Protein AF-A0A2G9TVL3-F1 (afdb_monomer_lite)

Structure (mmCIF, N/CA/C/O backbone):
data_AF-A0A2G9TVL3-F1
#
_entry.id   AF-A0A2G9TVL3-F1
#
loop_
_atom_site.group_PDB
_atom_site.id
_atom_site.type_symbol
_atom_site.label_atom_id
_atom_site.label_alt_id
_atom_site.label_comp_id
_atom_site.label_asym_id
_atom_site.label_entity_id
_atom_site.label_seq_id
_atom_site.pdbx_PDB_ins_code
_atom_site.Cartn_x
_atom_site.Cartn_y
_atom_site.Cartn_z
_atom_site.occupancy
_atom_site.B_iso_or_equiv
_atom_site.auth_seq_id
_atom_site.auth_comp_id
_atom_site.auth_asym_id
_atom_site.auth_atom_id
_atom_site.pdbx_PDB_model_num
ATOM 1 N N . MET A 1 1 ? 24.426 -10.781 -75.257 1.00 49.91 1 MET A N 1
ATOM 2 C CA . MET A 1 1 ? 23.615 -11.416 -74.195 1.00 49.91 1 MET A CA 1
ATOM 3 C C . MET A 1 1 ? 23.240 -10.305 -73.219 1.00 49.91 1 MET A C 1
ATOM 5 O O . MET A 1 1 ? 24.145 -9.704 -72.662 1.00 49.91 1 MET A O 1
ATOM 9 N N . ASN A 1 2 ? 21.963 -9.922 -73.142 1.00 62.16 2 ASN A N 1
ATOM 10 C CA . ASN A 1 2 ? 21.499 -8.760 -72.371 1.00 62.16 2 ASN A CA 1
ATOM 11 C C . ASN A 1 2 ? 20.985 -9.246 -71.007 1.00 62.16 2 ASN A C 1
ATOM 13 O O . ASN A 1 2 ? 19.926 -9.868 -70.950 1.00 62.16 2 ASN A O 1
ATOM 17 N N . VAL A 1 3 ? 21.757 -9.039 -69.939 1.00 71.44 3 VAL A N 1
ATOM 18 C CA . VAL A 1 3 ? 21.338 -9.380 -68.569 1.00 71.44 3 VAL A CA 1
ATOM 19 C C . VAL A 1 3 ? 20.384 -8.304 -68.032 1.00 71.44 3 VAL A C 1
ATOM 21 O O . VAL A 1 3 ? 20.659 -7.118 -68.222 1.00 71.44 3 VAL A O 1
ATOM 24 N N . PRO A 1 4 ? 19.256 -8.671 -67.397 1.00 72.31 4 PRO A N 1
ATOM 25 C CA . PRO A 1 4 ? 18.337 -7.692 -66.825 1.00 72.31 4 PRO A CA 1
ATOM 26 C C . PRO A 1 4 ? 18.972 -6.986 -65.613 1.00 72.31 4 PRO A C 1
ATOM 28 O O . PRO A 1 4 ? 19.781 -7.598 -64.909 1.00 72.31 4 PRO A O 1
ATOM 31 N N . PRO A 1 5 ? 18.621 -5.714 -65.346 1.00 69.44 5 PRO A N 1
ATOM 32 C CA . PRO A 1 5 ? 19.109 -5.003 -64.171 1.00 69.44 5 PRO A CA 1
ATOM 33 C C . PRO A 1 5 ? 18.633 -5.721 -62.904 1.00 69.44 5 PRO A C 1
ATOM 35 O O . PRO A 1 5 ? 17.449 -6.024 -62.755 1.00 69.44 5 PRO A O 1
ATOM 38 N N . ALA A 1 6 ? 19.571 -6.025 -62.006 1.00 75.62 6 ALA A N 1
ATOM 39 C CA . ALA A 1 6 ? 19.265 -6.650 -60.728 1.00 75.62 6 ALA A CA 1
ATOM 40 C C . ALA A 1 6 ? 18.333 -5.741 -59.912 1.00 75.62 6 ALA A C 1
ATOM 42 O O . ALA A 1 6 ? 18.590 -4.545 -59.765 1.00 75.62 6 ALA A O 1
ATOM 43 N N . PHE A 1 7 ? 17.251 -6.313 -59.381 1.00 76.56 7 PHE A N 1
ATOM 44 C CA . PHE A 1 7 ? 16.393 -5.616 -58.429 1.00 76.56 7 PHE A CA 1
ATOM 45 C C . PHE A 1 7 ? 17.213 -5.218 -57.190 1.00 76.56 7 PHE A C 1
ATOM 47 O O . PHE A 1 7 ? 18.013 -6.033 -56.716 1.00 76.56 7 PHE A O 1
ATOM 54 N N . PRO A 1 8 ? 17.034 -4.001 -56.643 1.00 71.38 8 PRO A N 1
ATOM 55 C CA . PRO A 1 8 ? 17.700 -3.611 -55.411 1.00 71.38 8 PRO A CA 1
ATOM 56 C C . PRO A 1 8 ? 17.226 -4.536 -54.288 1.00 71.38 8 PRO 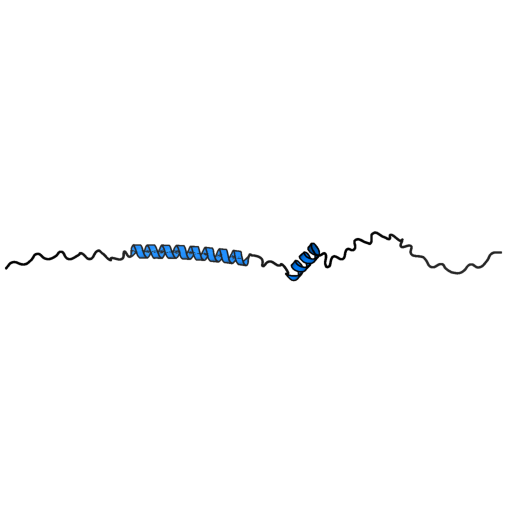A C 1
ATOM 58 O O . PRO A 1 8 ? 16.049 -4.556 -53.931 1.00 71.38 8 PRO A O 1
ATOM 61 N N . ILE A 1 9 ? 18.149 -5.339 -53.760 1.00 72.94 9 ILE A N 1
ATOM 62 C CA . ILE A 1 9 ? 17.895 -6.179 -52.592 1.00 72.94 9 ILE A CA 1
ATOM 63 C C . ILE A 1 9 ? 17.607 -5.226 -51.424 1.00 72.94 9 ILE A C 1
ATOM 65 O O . ILE A 1 9 ? 18.430 -4.341 -51.167 1.00 72.94 9 ILE A O 1
ATOM 69 N N . PRO A 1 10 ? 16.472 -5.366 -50.713 1.00 63.75 10 PRO A N 1
ATOM 70 C CA . PRO A 1 10 ? 16.223 -4.591 -49.509 1.00 63.75 10 PRO A CA 1
ATOM 71 C C . PRO A 1 10 ? 17.367 -4.861 -48.536 1.00 63.75 10 PRO A C 1
ATOM 73 O O . PRO A 1 10 ? 17.583 -6.005 -48.133 1.00 63.75 10 PRO A O 1
ATOM 76 N N . GLN A 1 11 ? 18.134 -3.828 -48.184 1.00 64.12 11 GLN A N 1
ATOM 77 C CA . GLN A 1 11 ? 19.105 -3.971 -47.110 1.00 64.12 11 GLN A CA 1
ATOM 78 C C . GLN A 1 11 ? 18.320 -4.330 -45.856 1.00 64.12 11 GLN A C 1
ATOM 80 O O . GLN A 1 11 ? 17.387 -3.610 -45.489 1.00 64.12 11 GLN A O 1
ATOM 85 N N . ALA A 1 12 ? 18.663 -5.465 -45.242 1.00 60.81 12 ALA A N 1
ATOM 86 C CA . ALA A 1 12 ? 18.123 -5.857 -43.954 1.00 60.81 12 ALA A CA 1
ATOM 87 C C . ALA A 1 12 ? 18.416 -4.704 -42.996 1.00 60.81 12 ALA A C 1
ATOM 89 O O . ALA A 1 12 ? 19.550 -4.507 -42.563 1.00 60.81 12 ALA A O 1
ATOM 90 N N . SER A 1 13 ? 17.403 -3.871 -42.766 1.00 59.06 13 SER A N 1
ATOM 91 C CA . SER A 1 13 ? 17.477 -2.778 -41.816 1.00 59.06 13 SER A CA 1
ATOM 92 C C . SER A 1 13 ? 17.836 -3.432 -40.503 1.00 59.06 13 SER A C 1
ATOM 94 O O . SER A 1 13 ? 17.081 -4.274 -40.029 1.00 59.06 13 SER A O 1
ATOM 96 N N . ASN A 1 14 ? 19.045 -3.137 -40.030 1.00 57.50 14 ASN A N 1
ATOM 97 C CA . ASN A 1 14 ? 19.652 -3.662 -38.820 1.00 57.50 14 ASN A CA 1
ATOM 98 C C . ASN A 1 14 ? 18.590 -3.911 -37.736 1.00 57.50 14 ASN A C 1
ATOM 100 O O . ASN A 1 14 ? 18.262 -3.020 -36.960 1.00 57.50 14 ASN A O 1
ATOM 104 N N . TYR A 1 15 ? 18.123 -5.157 -37.625 1.00 55.16 15 TYR A N 1
ATOM 105 C CA . TYR A 1 15 ? 17.524 -5.712 -36.409 1.00 55.16 15 TYR A CA 1
ATOM 106 C C . TYR A 1 15 ? 18.627 -6.007 -35.377 1.00 55.16 15 TYR A C 1
ATOM 108 O O . TYR A 1 15 ? 18.500 -6.909 -34.550 1.00 55.16 15 TYR A O 1
ATOM 116 N N . GLN A 1 16 ? 19.743 -5.275 -35.454 1.00 58.00 16 GLN A N 1
ATOM 117 C CA . GLN A 1 16 ? 20.818 -5.293 -34.485 1.00 58.00 16 GLN A CA 1
ATOM 118 C C . GLN A 1 16 ? 20.211 -4.734 -33.199 1.00 58.00 16 GLN A C 1
ATOM 120 O O . GLN A 1 16 ? 20.108 -3.524 -33.007 1.00 58.00 16 GLN A O 1
ATOM 125 N N . SER A 1 17 ? 19.687 -5.639 -32.376 1.00 61.78 17 SER A N 1
ATOM 126 C CA . SER A 1 17 ? 19.199 -5.335 -31.040 1.00 61.78 17 SER A CA 1
ATOM 127 C C . SER A 1 17 ? 20.383 -4.737 -30.307 1.00 61.78 17 SER A C 1
ATOM 129 O O . SER A 1 17 ? 21.343 -5.447 -30.035 1.00 61.78 17 SER A O 1
ATOM 131 N N . ASP A 1 18 ? 20.355 -3.423 -30.113 1.00 69.19 18 ASP A N 1
ATOM 132 C CA . ASP A 1 18 ? 21.453 -2.666 -29.531 1.00 69.19 18 ASP A CA 1
ATOM 133 C C . ASP A 1 18 ? 21.637 -3.178 -28.091 1.00 69.19 18 ASP A C 1
ATOM 135 O O . ASP A 1 18 ? 20.769 -2.910 -27.245 1.00 69.19 18 ASP A O 1
ATOM 139 N N . PRO A 1 19 ? 22.664 -4.003 -27.805 1.00 76.25 19 PRO A N 1
ATOM 140 C CA . PRO A 1 19 ? 22.767 -4.715 -26.529 1.00 76.25 19 PRO A CA 1
ATOM 141 C C . PRO A 1 19 ? 22.805 -3.734 -25.349 1.00 76.25 19 PRO A C 1
ATOM 143 O O . PRO A 1 19 ? 22.282 -4.027 -24.272 1.00 76.25 19 PRO A O 1
ATOM 146 N N . ASP A 1 20 ? 23.302 -2.523 -25.593 1.00 83.56 20 ASP A N 1
ATOM 147 C CA . ASP A 1 20 ? 23.368 -1.423 -24.637 1.00 83.56 20 ASP A CA 1
ATOM 148 C C . ASP A 1 20 ? 21.984 -0.882 -24.243 1.00 83.56 20 ASP A C 1
ATOM 150 O O . ASP A 1 20 ? 21.750 -0.553 -23.077 1.00 83.56 20 ASP A O 1
ATOM 154 N N . LYS A 1 21 ? 21.013 -0.851 -25.169 1.00 83.88 21 LYS A N 1
ATOM 155 C CA . LYS A 1 21 ? 19.629 -0.444 -24.855 1.00 83.88 21 LYS A CA 1
ATOM 156 C C . LYS A 1 21 ? 18.940 -1.469 -23.966 1.00 83.88 21 LYS A C 1
ATOM 158 O O . LYS A 1 21 ? 18.215 -1.091 -23.048 1.00 83.88 21 LYS A O 1
ATOM 163 N N . MET A 1 22 ? 19.178 -2.755 -24.225 1.00 85.38 22 MET A N 1
ATOM 164 C CA . MET A 1 22 ? 18.634 -3.828 -23.395 1.00 85.38 22 MET A CA 1
ATOM 165 C C . MET A 1 22 ? 19.258 -3.800 -21.999 1.00 85.38 22 MET A C 1
ATOM 167 O O . MET A 1 22 ? 18.531 -3.857 -21.011 1.00 85.38 22 MET A O 1
ATOM 171 N N . SER A 1 23 ? 20.577 -3.612 -21.911 1.00 89.19 23 SER A N 1
ATOM 172 C CA . SER A 1 23 ? 21.269 -3.447 -20.630 1.00 89.19 23 SER A CA 1
ATOM 173 C C . SER A 1 23 ? 20.726 -2.255 -19.840 1.00 89.19 23 SER A C 1
ATOM 175 O O . SER A 1 23 ? 20.432 -2.382 -18.655 1.00 89.19 23 SER A O 1
ATOM 177 N N . SER A 1 24 ? 20.527 -1.109 -20.496 1.00 92.06 24 SER A N 1
ATOM 178 C CA . SER A 1 24 ? 19.974 0.087 -19.854 1.00 92.06 24 SER A CA 1
ATOM 179 C C . SER A 1 24 ? 18.541 -0.131 -19.347 1.00 92.06 24 SER A C 1
ATOM 181 O O . SER A 1 24 ? 18.210 0.269 -18.229 1.00 92.06 24 SER A O 1
ATOM 183 N N . ALA A 1 25 ? 17.701 -0.821 -20.125 1.00 92.00 25 ALA A N 1
ATOM 184 C CA . ALA A 1 25 ? 16.343 -1.170 -19.714 1.00 92.00 25 ALA A CA 1
ATOM 185 C C . ALA A 1 25 ? 16.323 -2.117 -18.501 1.00 92.00 25 ALA A C 1
ATOM 187 O O . ALA A 1 25 ? 15.499 -1.933 -17.603 1.00 92.00 25 ALA A O 1
ATOM 188 N N . ILE A 1 26 ? 17.242 -3.089 -18.452 1.00 94.00 26 ILE A N 1
ATOM 189 C CA . ILE A 1 26 ? 17.397 -4.005 -17.314 1.00 94.00 26 ILE A CA 1
ATOM 190 C C . ILE A 1 26 ? 17.781 -3.219 -16.058 1.00 94.00 26 ILE A C 1
ATOM 192 O O . ILE A 1 26 ? 17.074 -3.312 -15.058 1.00 94.00 26 ILE A O 1
ATOM 196 N N . SER A 1 27 ? 18.810 -2.370 -16.123 1.00 94.94 27 SER A N 1
ATOM 197 C CA . SER A 1 27 ? 19.234 -1.564 -14.969 1.00 94.94 27 SER A CA 1
ATOM 198 C C . SER A 1 27 ? 18.127 -0.638 -14.459 1.00 94.94 27 SER A C 1
ATOM 200 O O . SER A 1 27 ? 17.937 -0.484 -13.254 1.00 94.94 27 SER A O 1
ATOM 202 N N . TYR A 1 28 ? 17.345 -0.041 -15.360 1.00 96.62 28 TYR A N 1
ATOM 203 C CA . TYR A 1 28 ? 16.204 0.785 -14.965 1.00 96.62 28 TYR A CA 1
ATOM 204 C C . TYR A 1 28 ? 15.108 -0.021 -14.253 1.00 96.62 28 TYR A C 1
ATOM 206 O O . TYR A 1 28 ? 14.483 0.472 -13.309 1.00 96.62 28 TYR A O 1
ATOM 214 N N . LEU A 1 29 ? 14.872 -1.262 -14.688 1.00 96.94 29 LEU A N 1
ATOM 215 C CA . LEU A 1 29 ? 13.933 -2.161 -14.027 1.00 96.94 29 LEU A CA 1
ATOM 216 C C . LEU A 1 29 ? 14.440 -2.573 -12.641 1.00 96.94 29 LEU A C 1
ATOM 218 O O . LEU A 1 29 ? 13.656 -2.555 -11.697 1.00 96.94 29 LEU A O 1
ATOM 222 N N . GLU A 1 30 ? 15.731 -2.873 -12.497 1.00 96.75 30 GLU A N 1
ATOM 223 C CA . GLU A 1 30 ? 16.352 -3.211 -11.209 1.00 96.75 30 GLU A CA 1
ATOM 224 C C . GLU A 1 30 ? 16.172 -2.086 -10.183 1.00 96.75 30 GLU A C 1
ATOM 226 O O . GLU A 1 30 ? 15.685 -2.337 -9.080 1.00 96.75 30 GLU A O 1
ATOM 231 N N . VAL A 1 31 ? 16.460 -0.837 -10.570 1.00 97.69 31 VAL A N 1
ATOM 232 C CA . VAL A 1 31 ? 16.255 0.340 -9.707 1.00 97.69 31 VAL A CA 1
ATOM 233 C C . VAL A 1 31 ? 14.794 0.453 -9.278 1.00 97.69 31 VAL A C 1
ATOM 235 O O . VAL A 1 31 ? 14.501 0.570 -8.089 1.00 97.69 31 VAL A O 1
ATOM 238 N N . LYS A 1 32 ? 13.852 0.344 -10.223 1.00 97.12 32 LYS A N 1
ATOM 239 C CA . LYS A 1 32 ? 12.425 0.456 -9.889 1.00 97.12 32 LYS A CA 1
ATOM 240 C C . LYS A 1 32 ? 11.911 -0.681 -9.020 1.00 97.12 32 LYS A C 1
ATOM 242 O O . LYS A 1 32 ? 11.039 -0.449 -8.187 1.00 97.12 32 LYS A O 1
ATOM 247 N N . VAL A 1 33 ? 12.437 -1.892 -9.189 1.00 97.75 33 VAL A N 1
ATOM 248 C CA . VAL A 1 33 ? 12.101 -3.029 -8.325 1.00 97.75 33 VAL A CA 1
ATOM 249 C C . VAL A 1 33 ? 12.637 -2.803 -6.911 1.00 97.75 33 VAL A C 1
ATOM 251 O O . VAL A 1 33 ? 11.926 -3.090 -5.947 1.00 97.75 33 VAL A O 1
ATOM 254 N N . MET A 1 34 ? 13.843 -2.248 -6.764 1.00 97.31 34 MET A N 1
ATOM 255 C CA . MET A 1 34 ? 14.397 -1.900 -5.452 1.00 97.31 34 MET A CA 1
ATOM 256 C C . MET A 1 34 ? 13.576 -0.818 -4.744 1.00 97.31 34 MET A C 1
ATOM 258 O O . MET A 1 34 ? 13.260 -0.975 -3.563 1.00 97.31 34 MET A O 1
ATOM 262 N N . ASP A 1 35 ? 13.178 0.230 -5.462 1.00 97.50 35 ASP A N 1
ATOM 263 C CA . ASP A 1 35 ? 12.326 1.288 -4.913 1.00 97.50 35 ASP A CA 1
ATOM 264 C C . ASP A 1 35 ? 10.955 0.741 -4.500 1.00 97.50 35 ASP A C 1
ATOM 266 O O . ASP A 1 35 ? 10.505 0.976 -3.380 1.00 97.50 35 ASP A O 1
ATOM 270 N N . ALA A 1 36 ? 10.321 -0.065 -5.359 1.00 97.75 36 ALA A N 1
ATOM 271 C CA . ALA A 1 36 ? 9.042 -0.696 -5.049 1.00 97.75 36 ALA A CA 1
ATOM 272 C C . ALA A 1 36 ? 9.136 -1.597 -3.810 1.00 97.75 36 ALA A C 1
ATOM 274 O O . ALA A 1 36 ? 8.259 -1.549 -2.948 1.00 97.75 36 ALA A O 1
ATOM 275 N N . LYS A 1 37 ? 10.215 -2.381 -3.686 1.00 97.75 37 LYS A N 1
ATOM 276 C CA . LYS A 1 37 ? 10.471 -3.202 -2.499 1.00 97.75 37 LYS A CA 1
ATOM 277 C C . LYS A 1 37 ? 10.547 -2.335 -1.242 1.00 97.75 37 LYS A C 1
ATOM 279 O O . LYS A 1 37 ? 9.876 -2.644 -0.262 1.00 97.75 37 LYS A O 1
ATOM 284 N N . LYS A 1 38 ? 11.313 -1.241 -1.285 1.00 97.50 38 LYS A N 1
ATOM 285 C CA . LYS A 1 38 ? 11.442 -0.312 -0.156 1.00 97.50 38 LYS A CA 1
ATOM 286 C C . LYS A 1 38 ? 10.090 0.279 0.246 1.00 97.50 38 LYS 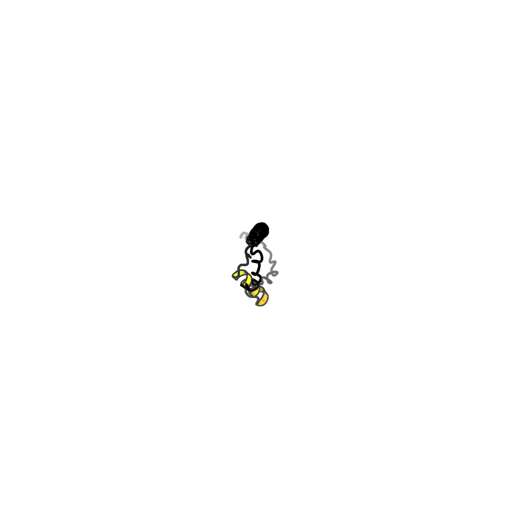A C 1
ATOM 288 O O . LYS A 1 38 ? 9.756 0.279 1.427 1.00 97.50 38 LYS A O 1
ATOM 293 N N . THR A 1 39 ? 9.296 0.731 -0.724 1.00 97.38 39 THR A N 1
ATOM 294 C CA . THR A 1 39 ? 7.952 1.259 -0.460 1.00 97.38 39 THR A CA 1
ATOM 295 C C . THR A 1 39 ? 7.040 0.202 0.161 1.00 97.38 39 THR A C 1
ATOM 297 O O . THR A 1 39 ? 6.311 0.507 1.099 1.00 97.38 39 THR A O 1
ATOM 300 N N . ILE A 1 40 ? 7.082 -1.044 -0.317 1.00 97.44 40 ILE A N 1
ATOM 301 C CA . ILE A 1 40 ? 6.283 -2.137 0.254 1.00 97.44 40 ILE A CA 1
ATOM 302 C C . ILE A 1 40 ? 6.683 -2.402 1.709 1.00 97.44 40 ILE A C 1
ATOM 304 O O . ILE A 1 40 ? 5.805 -2.507 2.560 1.00 97.44 40 ILE A O 1
ATOM 308 N N . GLU A 1 41 ? 7.980 -2.483 2.011 1.00 96.12 41 GLU A N 1
ATOM 309 C CA . GLU A 1 41 ? 8.469 -2.698 3.381 1.00 96.12 41 GLU A CA 1
ATOM 310 C C . GLU A 1 41 ? 8.039 -1.564 4.326 1.00 96.12 41 GLU A C 1
ATOM 312 O O . GLU A 1 41 ? 7.576 -1.828 5.435 1.00 96.12 41 GLU A O 1
ATOM 317 N N . GLU A 1 42 ? 8.112 -0.313 3.870 1.00 95.12 42 GLU A N 1
ATOM 318 C CA . GLU A 1 42 ? 7.664 0.856 4.634 1.00 95.12 42 GLU A CA 1
ATOM 319 C C . GLU A 1 42 ? 6.148 0.838 4.891 1.00 95.12 42 GLU A C 1
ATOM 321 O O . GLU A 1 42 ? 5.704 1.054 6.020 1.00 95.12 42 GLU A O 1
ATOM 326 N N . LEU A 1 43 ? 5.342 0.519 3.873 1.00 95.38 43 LEU A N 1
ATOM 327 C CA . LEU A 1 43 ? 3.889 0.385 4.015 1.00 95.38 43 LEU A CA 1
ATOM 328 C C . LEU A 1 43 ? 3.514 -0.746 4.981 1.00 95.38 43 LEU A C 1
ATOM 330 O O . LEU A 1 43 ? 2.625 -0.568 5.812 1.00 95.38 43 LEU A O 1
ATOM 334 N N . LEU A 1 44 ? 4.188 -1.895 4.893 1.00 92.31 44 LEU A N 1
ATOM 335 C CA . LEU A 1 44 ? 3.963 -3.023 5.797 1.00 92.31 44 LEU A CA 1
ATOM 336 C C . LEU A 1 44 ? 4.319 -2.665 7.240 1.00 92.31 44 LEU A C 1
ATOM 338 O O . LEU A 1 44 ? 3.554 -2.989 8.144 1.00 92.31 44 LEU A O 1
ATOM 342 N N . TYR A 1 45 ? 5.427 -1.953 7.451 1.00 91.50 45 TYR A N 1
ATOM 343 C CA . TYR A 1 45 ? 5.803 -1.458 8.772 1.00 91.50 45 TYR A CA 1
ATOM 344 C C . TYR A 1 45 ? 4.747 -0.505 9.345 1.00 91.50 45 TYR A C 1
ATOM 346 O O . TYR A 1 45 ? 4.330 -0.655 10.492 1.00 91.50 45 TYR A O 1
ATOM 354 N N . MET A 1 46 ? 4.251 0.440 8.540 1.00 89.75 46 MET A N 1
ATOM 355 C CA . MET A 1 46 ? 3.185 1.346 8.977 1.00 89.75 46 MET A CA 1
ATOM 356 C C . MET A 1 46 ? 1.880 0.611 9.297 1.00 89.75 46 MET A C 1
ATOM 358 O O . MET A 1 46 ? 1.197 0.998 10.240 1.00 89.75 46 MET A O 1
ATOM 362 N N . LEU A 1 47 ? 1.529 -0.436 8.545 1.00 86.12 47 LEU A N 1
ATOM 363 C CA . LEU A 1 47 ? 0.351 -1.265 8.823 1.00 86.12 47 LEU A CA 1
ATOM 364 C C . LEU A 1 47 ? 0.502 -2.088 10.106 1.00 86.12 47 LEU A C 1
ATOM 366 O O . LEU A 1 47 ? -0.469 -2.223 10.842 1.00 86.12 47 LEU A O 1
ATOM 370 N N . ASP A 1 48 ? 1.692 -2.615 10.392 1.00 83.56 48 ASP A N 1
ATOM 371 C CA . ASP A 1 48 ? 1.964 -3.339 11.642 1.00 83.56 48 ASP A CA 1
ATOM 372 C C . ASP A 1 48 ? 1.913 -2.405 12.864 1.00 83.56 48 ASP A C 1
ATOM 374 O O . ASP A 1 48 ? 1.440 -2.776 13.937 1.00 83.56 48 ASP A O 1
ATOM 378 N N . MET A 1 49 ? 2.327 -1.148 12.675 1.00 81.00 49 MET A N 1
ATOM 379 C CA . MET A 1 49 ? 2.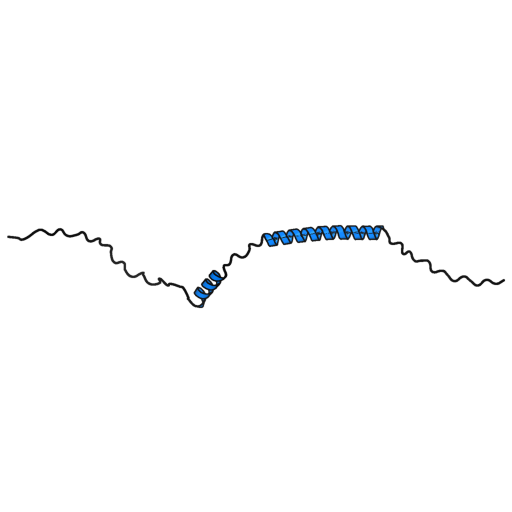238 -0.088 13.683 1.00 81.00 49 MET A CA 1
ATOM 380 C C . MET A 1 49 ? 0.829 0.491 13.855 1.00 81.00 49 MET A C 1
ATOM 382 O O . MET A 1 49 ? 0.587 1.197 14.837 1.00 81.00 49 MET A O 1
ATOM 386 N N . GLN A 1 50 ? -0.112 0.219 12.943 1.00 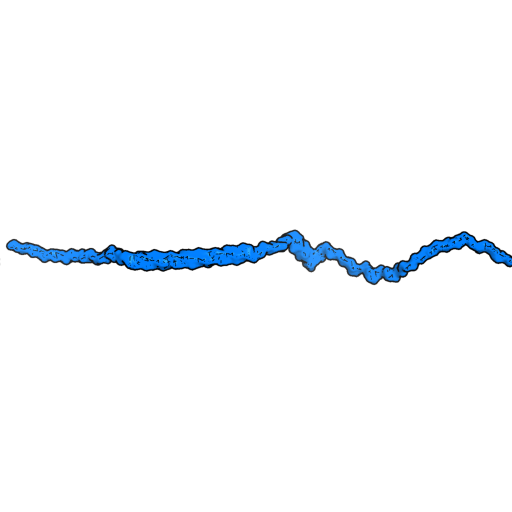76.62 50 GLN A N 1
ATOM 387 C CA . GLN A 1 50 ? -1.510 0.570 13.171 1.00 76.62 50 GLN A CA 1
ATOM 388 C C . GLN A 1 50 ? -2.054 -0.323 14.285 1.00 76.62 50 GLN A C 1
ATOM 390 O O . GLN A 1 50 ? -2.387 -1.489 14.076 1.00 76.62 50 GLN A O 1
ATOM 395 N N . GLU A 1 51 ? -2.132 0.247 15.489 1.00 63.84 51 GLU A N 1
ATOM 396 C CA . GLU A 1 51 ? -2.777 -0.367 16.642 1.00 63.84 51 GLU A CA 1
ATOM 397 C C . GLU A 1 51 ? -4.133 -0.938 16.206 1.00 63.84 51 GLU A C 1
ATOM 399 O O . GLU A 1 51 ? -5.003 -0.216 15.707 1.00 63.84 51 GLU A O 1
ATOM 404 N N . LYS A 1 52 ? -4.313 -2.257 16.370 1.00 66.25 52 LYS A N 1
ATOM 405 C CA . LYS A 1 52 ? -5.622 -2.884 16.173 1.00 66.25 52 LYS A CA 1
ATOM 406 C C . LYS A 1 52 ? -6.610 -2.122 17.041 1.00 66.25 52 LYS A C 1
ATOM 408 O O . LYS A 1 52 ? -6.402 -2.078 18.252 1.00 66.25 52 LYS A O 1
ATOM 413 N N . PRO A 1 53 ? -7.678 -1.554 16.467 1.00 63.59 53 PRO A N 1
ATOM 414 C CA . PRO A 1 53 ? -8.570 -0.734 17.249 1.00 63.59 53 PRO A CA 1
ATOM 415 C C . PRO A 1 53 ? -9.178 -1.605 18.353 1.00 63.59 53 PRO A C 1
ATOM 417 O O . PRO A 1 53 ? -9.883 -2.580 18.092 1.00 63.59 53 PRO A O 1
ATOM 420 N N . THR A 1 54 ? -8.849 -1.270 19.598 1.00 66.44 54 THR A N 1
ATOM 421 C CA . THR A 1 54 ? -9.200 -2.010 20.817 1.00 66.44 54 THR A CA 1
ATOM 422 C C . THR A 1 54 ? -10.653 -1.764 21.232 1.00 66.44 54 THR A C 1
ATOM 424 O O . THR A 1 54 ? -11.000 -1.865 22.407 1.00 66.44 54 THR A O 1
ATOM 427 N N . PHE A 1 55 ? -11.543 -1.433 20.286 1.00 73.25 55 PHE A N 1
ATOM 428 C CA . PHE A 1 55 ? -12.950 -1.257 20.622 1.00 73.25 55 PHE A CA 1
ATOM 429 C C . PHE A 1 55 ? -13.600 -2.623 20.833 1.00 73.25 55 PHE A C 1
ATOM 431 O O . PHE A 1 55 ? -13.709 -3.465 19.939 1.00 73.25 55 PHE A O 1
ATOM 438 N N . ASN A 1 56 ? -14.058 -2.843 22.057 1.00 81.38 56 ASN A N 1
ATOM 439 C CA . ASN A 1 56 ? -14.918 -3.959 22.385 1.00 81.38 56 ASN A CA 1
ATOM 440 C C . ASN A 1 56 ? -16.327 -3.646 21.854 1.00 81.38 56 ASN A C 1
ATOM 442 O O . ASN A 1 56 ? -16.981 -2.715 22.327 1.00 81.38 56 ASN A O 1
ATOM 446 N N . LYS A 1 57 ? -16.794 -4.407 20.855 1.00 83.88 57 LYS A N 1
ATOM 447 C CA . LYS A 1 57 ? -18.093 -4.175 20.196 1.00 83.88 57 LYS A CA 1
ATOM 448 C C . LYS A 1 57 ? -19.248 -4.174 21.198 1.00 83.88 57 LYS A C 1
ATOM 450 O O . LYS A 1 57 ? -20.163 -3.360 21.082 1.00 83.88 57 LYS A O 1
ATOM 455 N N . GLU A 1 58 ? -19.200 -5.049 22.198 1.00 84.62 58 GLU A N 1
ATOM 456 C CA . GLU A 1 58 ? -20.219 -5.172 23.237 1.00 84.62 58 GLU A CA 1
ATOM 457 C C . GLU A 1 58 ? -20.216 -3.969 24.192 1.00 84.62 58 GLU A C 1
ATOM 459 O O . GLU A 1 58 ? -21.277 -3.530 24.640 1.00 84.62 58 GLU A O 1
ATOM 464 N N . GLU A 1 59 ? -19.048 -3.409 24.510 1.00 83.38 59 GLU A N 1
ATOM 465 C CA . GLU A 1 59 ? -18.905 -2.182 25.297 1.00 83.38 59 GLU A CA 1
ATOM 466 C C . GLU A 1 59 ? -19.350 -0.946 24.516 1.00 83.38 59 GLU A C 1
ATOM 468 O O . GLU A 1 59 ? -20.149 -0.167 25.033 1.00 83.38 59 GLU A O 1
ATOM 473 N N . THR A 1 60 ? -18.951 -0.814 23.248 1.00 88.75 60 THR A N 1
ATOM 474 C CA . THR A 1 60 ? -19.428 0.262 22.368 1.00 88.75 60 THR A CA 1
ATOM 475 C C . THR A 1 60 ? -20.947 0.220 22.235 1.00 88.75 60 THR A C 1
ATOM 477 O O . THR A 1 60 ? -21.614 1.238 22.399 1.00 88.75 60 THR A O 1
ATOM 480 N N . ALA A 1 61 ? -21.522 -0.964 22.012 1.00 89.25 61 ALA A N 1
ATOM 481 C CA . ALA A 1 61 ? -22.967 -1.115 21.908 1.00 89.25 61 ALA A CA 1
ATOM 482 C C . ALA A 1 61 ? -23.678 -0.808 23.238 1.00 89.25 61 ALA A C 1
ATOM 484 O O . ALA A 1 61 ? -24.761 -0.224 23.229 1.00 89.25 61 ALA A O 1
ATOM 485 N N . ARG A 1 62 ? -23.080 -1.163 24.386 1.00 86.25 62 ARG A N 1
ATOM 486 C CA . ARG A 1 62 ? -23.599 -0.777 25.709 1.00 86.25 62 ARG A CA 1
ATOM 487 C C . ARG A 1 62 ? -23.567 0.731 25.911 1.00 86.25 62 ARG A C 1
ATOM 489 O O . ARG A 1 62 ? -24.566 1.274 26.363 1.00 86.25 62 ARG A O 1
ATOM 496 N N . LEU A 1 63 ? -22.469 1.393 25.557 1.00 88.25 63 LEU A N 1
ATOM 497 C CA . LEU A 1 63 ? -22.337 2.842 25.681 1.00 88.25 63 LEU A CA 1
ATOM 498 C C . LEU A 1 63 ? -23.366 3.565 24.804 1.00 88.25 63 LEU A C 1
ATOM 500 O O . LEU A 1 63 ? -24.100 4.410 25.300 1.00 88.25 63 LEU A O 1
ATOM 504 N N . VAL A 1 64 ? -23.496 3.167 23.534 1.00 91.25 64 VAL A N 1
ATOM 505 C CA . VAL A 1 64 ? -24.490 3.734 22.607 1.00 91.25 64 VAL A CA 1
ATOM 506 C C . VAL A 1 64 ? -25.915 3.535 23.130 1.00 91.25 64 VAL A C 1
ATOM 508 O O . VAL A 1 64 ? -26.694 4.486 23.136 1.00 91.25 64 VAL A O 1
ATOM 511 N N . ARG A 1 65 ? -26.260 2.340 23.635 1.00 90.12 65 ARG A N 1
ATOM 512 C CA . ARG A 1 65 ? -27.576 2.091 24.255 1.00 90.12 65 ARG A CA 1
ATOM 513 C C . ARG A 1 65 ? -27.795 2.928 25.514 1.00 90.12 65 ARG A C 1
ATOM 515 O O . ARG A 1 65 ? -28.864 3.512 25.663 1.00 90.12 65 ARG A O 1
ATOM 522 N N . ALA A 1 66 ? -26.793 3.039 26.384 1.00 89.19 66 ALA A N 1
ATOM 523 C CA . ALA A 1 66 ? -26.876 3.865 27.583 1.00 89.19 66 ALA A CA 1
ATOM 524 C C . ALA A 1 66 ? -27.089 5.348 27.238 1.00 89.19 66 ALA A C 1
ATOM 526 O O . ALA A 1 66 ? -27.894 6.010 27.883 1.00 89.19 66 ALA A O 1
ATOM 527 N N . THR A 1 67 ? -26.431 5.863 26.196 1.00 87.00 67 THR A N 1
ATOM 528 C CA . THR A 1 67 ? -26.556 7.268 25.780 1.00 87.00 67 THR A CA 1
ATOM 529 C C . THR A 1 67 ? -27.843 7.557 25.004 1.00 87.00 67 THR A C 1
ATOM 531 O O . THR A 1 67 ? -28.453 8.597 25.227 1.00 87.00 67 THR A O 1
ATOM 534 N N . MET A 1 68 ? -28.265 6.675 24.092 1.00 90.06 68 MET A N 1
ATOM 535 C CA . MET A 1 68 ? -29.424 6.925 23.219 1.00 90.06 68 MET A CA 1
ATOM 536 C C . MET A 1 68 ? -30.754 6.473 23.825 1.00 90.06 68 MET A C 1
ATOM 538 O O . MET A 1 68 ? -31.772 7.125 23.616 1.00 90.06 68 MET A O 1
ATOM 542 N N . VAL A 1 69 ? -30.755 5.342 24.534 1.00 88.94 69 VAL A N 1
ATOM 543 C CA . VAL A 1 69 ? -31.970 4.691 25.061 1.00 88.94 69 VAL A CA 1
ATOM 544 C C . VAL A 1 69 ? -32.090 4.883 26.575 1.00 88.94 69 VAL A C 1
ATOM 546 O O . VAL A 1 69 ? -33.180 4.794 27.131 1.00 88.94 69 VAL A O 1
ATOM 549 N N . GLY A 1 70 ? -30.980 5.170 27.260 1.00 82.88 70 GLY A N 1
ATOM 550 C CA . GLY A 1 70 ? -30.952 5.300 28.716 1.00 82.88 70 GLY A CA 1
ATOM 551 C C . GLY A 1 70 ? -30.860 3.964 29.462 1.00 82.88 70 GLY A C 1
ATOM 552 O O . GLY A 1 70 ? -30.980 3.928 30.687 1.00 82.88 70 GLY A O 1
ATOM 553 N N . GLU A 1 71 ? -30.645 2.850 28.756 1.00 77.19 71 GLU A N 1
ATOM 554 C CA . GLU A 1 71 ? -30.560 1.518 29.364 1.00 77.19 71 GLU A CA 1
ATOM 555 C C . GLU A 1 71 ? -29.288 1.365 30.217 1.00 77.19 71 GLU A C 1
ATOM 557 O O . GLU A 1 71 ? -28.180 1.656 29.774 1.00 77.19 71 GLU A O 1
ATOM 562 N N . GLY A 1 72 ? -29.425 0.875 31.454 1.00 72.25 72 GLY A N 1
ATOM 563 C CA . GLY A 1 72 ? -28.285 0.605 32.343 1.00 72.25 72 GLY A CA 1
ATOM 564 C C . GLY A 1 72 ? -27.732 1.817 33.107 1.00 72.25 72 GLY A C 1
ATOM 565 O O . GLY A 1 72 ? -26.875 1.636 33.975 1.00 72.25 72 GLY A O 1
ATOM 566 N N . LEU A 1 73 ? -28.254 3.028 32.877 1.00 69.88 73 LEU A N 1
ATOM 567 C CA . LEU A 1 73 ? -27.993 4.199 33.719 1.00 69.88 73 LEU A CA 1
ATOM 568 C C . LEU A 1 73 ? -28.729 4.045 35.060 1.00 69.88 73 LEU A C 1
ATOM 570 O O . LEU A 1 73 ? -29.868 4.477 35.227 1.00 69.88 73 LEU A O 1
ATOM 574 N N . LYS A 1 74 ? -28.076 3.433 36.056 1.00 70.81 74 LYS A N 1
ATOM 575 C CA . LYS A 1 74 ? -28.522 3.544 37.453 1.00 70.81 74 LYS A CA 1
ATOM 576 C C . LYS A 1 74 ? -28.253 4.971 37.926 1.00 70.81 74 LYS A C 1
ATOM 578 O O . LYS A 1 74 ? -27.200 5.260 38.488 1.00 70.81 74 LYS A O 1
ATOM 583 N N . ILE A 1 75 ? -29.202 5.870 37.688 1.00 62.69 75 ILE A N 1
ATOM 584 C CA . ILE A 1 75 ? -29.232 7.192 38.314 1.00 62.69 75 ILE A CA 1
ATOM 585 C C . ILE A 1 75 ? -29.405 7.007 39.822 1.00 62.69 75 ILE A C 1
ATOM 587 O O . ILE A 1 75 ? -30.510 7.000 40.350 1.00 62.69 75 ILE A O 1
ATOM 591 N N . ASN A 1 76 ? -28.288 6.929 40.542 1.00 58.84 76 ASN A N 1
ATOM 592 C CA . ASN A 1 76 ? -28.235 7.281 41.959 1.00 58.84 76 ASN A CA 1
ATOM 593 C C . ASN A 1 76 ? -28.284 8.819 42.101 1.00 58.84 76 ASN A C 1
ATOM 595 O O . ASN A 1 76 ? -27.505 9.431 42.822 1.00 58.84 76 ASN A O 1
ATOM 599 N N . MET A 1 77 ? -29.209 9.468 41.392 1.00 54.25 77 MET A N 1
ATOM 600 C CA . MET A 1 77 ? -29.492 10.902 41.477 1.00 54.25 77 MET A CA 1
ATOM 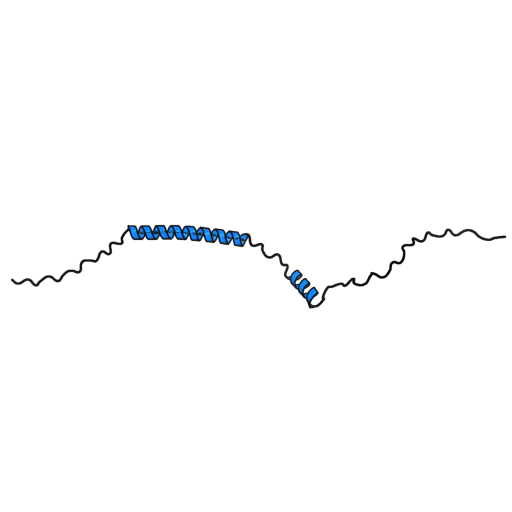601 C C . MET A 1 77 ?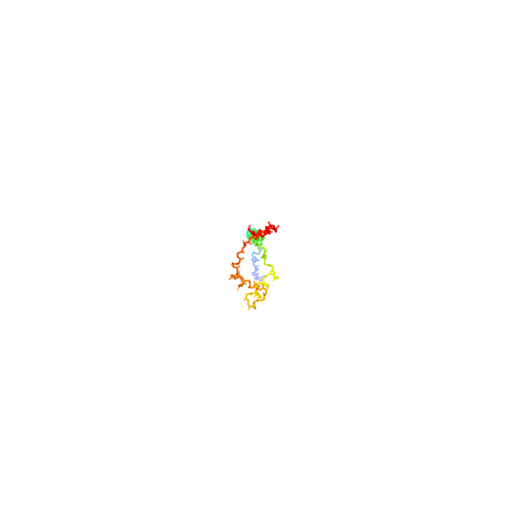 -30.551 11.116 42.569 1.00 54.25 77 MET A C 1
ATOM 603 O O . MET A 1 77 ? -31.629 11.647 42.330 1.00 54.25 77 MET A O 1
ATOM 607 N N . GLY A 1 78 ? -30.296 10.556 43.754 1.00 49.38 78 GLY A N 1
ATOM 608 C CA . GLY A 1 78 ? -31.337 10.347 44.758 1.00 49.38 78 GLY A CA 1
ATOM 609 C C . GLY A 1 78 ? -30.830 9.783 46.078 1.00 49.38 78 GLY A C 1
ATOM 610 O O . GLY A 1 78 ? -31.449 8.881 46.630 1.00 49.38 78 GLY A O 1
ATOM 611 N N . ARG A 1 79 ? -29.702 10.287 46.598 1.00 50.62 79 ARG A N 1
ATOM 612 C CA . ARG A 1 79 ? -29.439 10.222 48.047 1.00 50.62 79 ARG A CA 1
ATOM 613 C C . ARG A 1 79 ? -28.498 11.310 48.566 1.00 50.62 79 ARG A C 1
ATOM 615 O O . ARG A 1 79 ? -27.658 11.065 49.417 1.00 50.62 79 ARG A O 1
ATOM 622 N N . SER A 1 80 ? -28.728 12.551 48.157 1.00 54.31 80 SER A N 1
ATOM 623 C CA . SER A 1 80 ? -28.611 13.689 49.077 1.00 54.31 80 SER A CA 1
ATOM 624 C C . SER A 1 80 ? -29.947 13.854 49.818 1.00 54.31 80 SER A C 1
ATOM 626 O O . SER A 1 80 ? -30.662 14.829 49.645 1.00 54.31 80 SER A O 1
ATOM 628 N N . ALA A 1 81 ? -30.319 12.846 50.612 1.00 54.62 81 ALA A N 1
ATOM 629 C CA . ALA A 1 81 ? -31.428 12.913 51.567 1.00 54.62 81 ALA A CA 1
ATOM 630 C C . ALA A 1 81 ? -31.238 11.835 52.643 1.00 54.62 81 ALA A C 1
ATOM 632 O O . ALA A 1 81 ? -31.804 10.746 52.583 1.00 54.62 81 ALA A O 1
ATOM 633 N N . SER A 1 82 ? -30.319 12.105 53.565 1.00 44.50 82 SER A N 1
ATOM 634 C CA . SER A 1 82 ? -30.551 12.062 55.012 1.00 44.50 82 SER A CA 1
ATOM 635 C C . SER A 1 82 ? -29.191 12.116 55.697 1.00 44.50 82 SER A C 1
ATOM 637 O O . SER A 1 82 ? -28.558 11.095 55.964 1.00 44.50 82 SER A O 1
ATOM 639 N N . ALA A 1 83 ? -28.739 13.331 56.000 1.00 52.69 83 ALA A N 1
ATOM 640 C CA . ALA A 1 83 ? -27.916 13.527 57.178 1.00 52.69 83 ALA A CA 1
ATOM 641 C C . ALA A 1 83 ? -28.818 13.274 58.399 1.00 52.69 83 ALA A C 1
ATOM 643 O O . ALA A 1 83 ? -29.347 14.202 58.996 1.00 52.69 83 ALA A O 1
ATOM 644 N N . THR A 1 84 ? -29.043 12.009 58.747 1.00 51.59 84 THR A N 1
ATOM 645 C CA . THR A 1 84 ? -29.500 11.628 60.087 1.00 51.59 84 THR A CA 1
ATOM 646 C C . THR A 1 84 ? -28.300 11.057 60.810 1.00 51.59 84 THR A C 1
ATOM 648 O O . THR A 1 84 ? -28.015 9.866 60.736 1.00 51.59 84 THR A O 1
ATOM 651 N N . SER A 1 85 ? -27.548 11.988 61.396 1.00 45.50 85 SER A N 1
ATOM 652 C CA . SER A 1 85 ? -26.957 11.879 62.729 1.00 45.50 85 SER A CA 1
ATOM 653 C C . SER A 1 85 ? -26.671 10.454 63.208 1.00 45.50 85 SER A C 1
ATOM 655 O O . SER A 1 85 ? -27.501 9.808 63.846 1.00 45.50 85 SER A O 1
ATOM 657 N N . SER A 1 86 ? -25.430 10.017 63.011 1.00 45.94 86 SER A N 1
ATOM 658 C CA . SER A 1 86 ? -24.820 8.976 63.835 1.00 45.94 86 SER A CA 1
ATOM 659 C C . SER A 1 86 ? -24.626 9.512 65.262 1.00 45.94 86 SER A C 1
ATOM 661 O O . SER A 1 86 ? -23.521 9.877 65.650 1.00 45.94 86 SER A O 1
ATOM 663 N N . THR A 1 87 ? -25.700 9.592 66.052 1.00 49.25 87 THR A N 1
ATOM 664 C CA . THR A 1 87 ? -25.578 9.572 67.514 1.00 49.25 87 THR A CA 1
ATOM 665 C C . THR A 1 87 ? -25.538 8.110 67.920 1.00 49.25 87 THR A C 1
ATOM 667 O O . THR A 1 87 ? -26.558 7.423 67.941 1.00 49.25 87 THR A O 1
ATOM 670 N N . THR A 1 88 ? -24.343 7.625 68.234 1.00 53.53 88 THR A N 1
ATOM 671 C CA . THR A 1 88 ? -24.147 6.365 68.945 1.00 53.53 88 THR A CA 1
ATOM 672 C C . THR A 1 88 ? -24.787 6.515 70.328 1.00 53.53 88 THR A C 1
ATOM 674 O O . THR A 1 88 ? -24.243 7.180 71.208 1.00 53.53 88 THR A O 1
ATOM 677 N N . GLN A 1 89 ? -25.988 5.961 70.508 1.00 43.53 89 GLN A N 1
ATOM 678 C CA . GLN A 1 89 ? -26.624 5.825 71.817 1.00 43.53 89 GLN A CA 1
ATOM 679 C C . GLN A 1 89 ? -25.727 4.967 72.722 1.00 43.53 89 GLN A C 1
ATOM 681 O O . GLN A 1 89 ? -25.522 3.785 72.455 1.00 43.53 89 GLN A O 1
ATOM 686 N N . LEU A 1 90 ? -25.215 5.554 73.808 1.00 52.97 90 LEU A N 1
ATOM 687 C CA . LEU A 1 90 ? -24.706 4.787 74.944 1.00 52.97 90 LEU A CA 1
ATOM 688 C C . LEU A 1 90 ? -25.877 4.048 75.627 1.00 52.97 90 LEU A C 1
ATOM 690 O O . LEU A 1 90 ? -26.931 4.660 75.836 1.00 52.97 90 LEU A O 1
ATOM 694 N N . PRO A 1 91 ? -25.719 2.773 76.029 1.00 50.16 91 PRO A N 1
ATOM 695 C CA . PRO A 1 91 ? -26.730 2.077 76.817 1.00 50.16 91 PRO A CA 1
ATOM 696 C C . PRO A 1 91 ? -26.863 2.733 78.198 1.00 50.16 91 PRO A C 1
ATOM 698 O O . PRO A 1 91 ? -25.877 2.897 78.916 1.00 50.16 91 PRO A O 1
ATOM 701 N N . ARG A 1 92 ? -28.088 3.108 78.585 1.00 55.47 92 ARG A N 1
ATOM 702 C CA . ARG A 1 92 ? -28.410 3.555 79.950 1.00 55.47 92 ARG A CA 1
ATOM 703 C C . ARG A 1 92 ? -28.187 2.401 80.942 1.00 55.47 92 ARG A C 1
ATOM 705 O O . ARG A 1 92 ? -28.793 1.348 80.743 1.00 55.47 92 ARG A O 1
ATOM 712 N N . PRO A 1 93 ? -27.432 2.582 82.041 1.00 47.53 93 PRO A N 1
ATOM 713 C CA . PRO A 1 93 ? -27.485 1.655 83.159 1.00 47.53 93 PRO A CA 1
ATOM 714 C C . PRO A 1 93 ? -28.787 1.872 83.944 1.00 47.53 93 PRO A C 1
ATOM 716 O O . PRO A 1 93 ? -29.112 2.976 84.380 1.00 47.53 93 PRO A O 1
ATOM 719 N N . SER A 1 94 ? -29.550 0.791 84.081 1.00 51.78 94 SER A N 1
ATOM 720 C CA . SER A 1 94 ? -30.712 0.681 84.957 1.00 51.78 94 SER A CA 1
ATOM 721 C C . SER A 1 94 ? -30.246 0.609 86.411 1.00 51.78 94 SER A C 1
ATOM 723 O O . SER A 1 94 ? -29.540 -0.330 86.769 1.00 51.78 94 SER A O 1
ATOM 725 N N . GLY A 1 95 ? -30.659 1.564 87.249 1.00 52.97 95 GLY A N 1
ATOM 726 C CA . GLY A 1 95 ? -30.518 1.450 88.703 1.00 52.97 95 GLY A CA 1
ATOM 727 C C . GLY A 1 95 ? -30.339 2.776 89.434 1.00 52.97 95 GLY A C 1
ATOM 728 O O . GLY A 1 95 ? -29.216 3.168 89.721 1.00 52.97 95 GLY A O 1
ATOM 729 N N . ALA A 1 96 ? -31.444 3.435 89.786 1.00 47.25 96 ALA A N 1
ATOM 730 C CA . ALA A 1 96 ? -31.520 4.307 90.961 1.00 47.25 96 ALA A CA 1
ATOM 731 C C . ALA A 1 96 ? -32.996 4.513 91.314 1.00 47.25 96 ALA A C 1
ATOM 733 O O . ALA A 1 96 ? -33.695 5.363 90.760 1.00 47.25 96 ALA A O 1
ATOM 734 N N . GLN A 1 97 ? -33.477 3.648 92.197 1.00 51.50 97 GLN A N 1
ATOM 735 C CA . GLN A 1 97 ? -34.827 3.653 92.722 1.00 51.50 97 GLN A CA 1
ATOM 736 C C . GLN A 1 97 ? -34.910 4.640 93.897 1.00 51.50 97 GLN A C 1
ATOM 738 O O . GLN A 1 97 ? -34.189 4.505 94.875 1.00 51.50 97 GLN A O 1
ATOM 743 N N . GLN A 1 98 ? -35.814 5.607 93.730 1.00 51.91 98 GLN A N 1
ATOM 744 C CA . GLN A 1 98 ? -36.623 6.325 94.724 1.00 51.91 98 GLN A CA 1
ATOM 745 C C . GLN A 1 98 ? -35.979 7.191 95.825 1.00 51.91 98 GLN A C 1
ATOM 747 O O . GLN A 1 98 ? -35.284 6.746 96.728 1.00 51.91 98 GLN A O 1
ATOM 752 N N . ARG A 1 99 ? -36.411 8.459 95.768 1.00 40.44 99 ARG A N 1
ATOM 753 C CA . ARG A 1 99 ? -36.556 9.429 96.859 1.00 40.44 99 ARG A CA 1
ATOM 754 C C . ARG A 1 99 ? -37.271 8.844 98.086 1.00 40.44 99 ARG A C 1
ATOM 756 O O . ARG A 1 99 ? -38.307 8.205 97.909 1.00 40.44 99 ARG A O 1
ATOM 763 N N . SER A 1 100 ? -36.829 9.271 99.269 1.00 51.72 100 SER A N 1
ATOM 764 C CA . SER A 1 100 ? -37.644 10.010 100.249 1.00 51.72 100 SER A CA 1
ATOM 765 C C . SER A 1 100 ? -36.747 10.927 101.066 1.00 51.72 100 SER A C 1
ATOM 767 O O . SER A 1 100 ? -35.657 10.462 101.460 1.00 51.72 100 SER A O 1
#

Foldseek 3Di:
DDDDDDDPDPDPPPPVPPVVVVVVVVVVVVVVVVVVVVVVVVVVVVVVVPPPPPDDPVVVVVVCCCVPVVPPPPPPVDPVPDPPDPPPDDDDDDDDDDDD

Organism: Teladorsagia circumcincta (NCBI:txid45464)

Sequence (100 aa):
MNVPPAFPIPQASNYQSDPDKMSSAISYLEVKVMDAKKTIEELLYMLDMQEKPTFNKEETARLVRATMVGEGLKINMGRSASATSSTTQLPRPSGAQQRS

pLDDT: mean 73.69, std 17.76, range [40.44, 97.75]

Radius of gyration: 48.63 Å; chains: 1; bounding box: 61×25×174 Å

Secondary structure (DSSP, 8-state):
--PPPPP-PPP-------HHHHHHHHHHHHHHHHHHHHHHHHHHHHHHHS------HHHHHHHHHHHHT-TT----------------PPPPPP------